Protein AF-A0A7J9WBL8-F1 (afdb_monomer_lite)

Structure (mmCIF, N/CA/C/O backbone):
data_AF-A0A7J9WBL8-F1
#
_entry.id   AF-A0A7J9WBL8-F1
#
loop_
_atom_site.group_PDB
_atom_site.id
_atom_site.type_symbol
_atom_site.label_atom_id
_atom_site.label_alt_id
_atom_site.label_comp_id
_atom_site.label_asym_id
_atom_site.label_entity_id
_atom_site.label_seq_id
_atom_site.pdbx_PDB_ins_code
_atom_site.Cartn_x
_atom_site.Cartn_y
_atom_site.Cartn_z
_atom_site.occupancy
_atom_site.B_iso_or_equiv
_atom_site.auth_seq_id
_atom_site.auth_comp_id
_atom_site.auth_asym_id
_atom_site.auth_atom_id
_atom_site.pdbx_PDB_model_num
ATOM 1 N N . MET A 1 1 ? 27.066 -3.612 -19.637 1.00 77.88 1 MET A N 1
ATOM 2 C CA . MET A 1 1 ? 26.023 -2.573 -19.513 1.00 77.88 1 MET A CA 1
ATOM 3 C C . MET A 1 1 ? 24.983 -3.109 -18.553 1.00 77.88 1 MET A C 1
ATOM 5 O O . MET A 1 1 ? 24.560 -4.240 -18.750 1.00 77.88 1 MET A O 1
ATOM 9 N N . THR A 1 2 ? 24.634 -2.349 -17.519 1.00 93.19 2 THR A N 1
ATOM 10 C CA . THR A 1 2 ? 23.672 -2.768 -16.490 1.00 93.19 2 THR A CA 1
ATOM 11 C C . THR A 1 2 ? 22.515 -1.782 -16.491 1.00 93.19 2 THR A C 1
ATOM 13 O O . THR A 1 2 ? 22.753 -0.576 -16.518 1.00 93.19 2 THR A O 1
ATOM 16 N N . ALA A 1 3 ? 21.287 -2.297 -16.497 1.00 93.44 3 ALA A N 1
ATOM 17 C CA . ALA A 1 3 ? 20.061 -1.512 -16.411 1.00 93.44 3 ALA A CA 1
ATOM 18 C C . ALA A 1 3 ? 19.320 -1.857 -15.115 1.00 93.44 3 ALA A C 1
ATOM 20 O O . ALA A 1 3 ? 19.368 -3.002 -14.664 1.00 93.44 3 ALA A O 1
ATOM 21 N N . PHE A 1 4 ? 18.642 -0.863 -14.544 1.0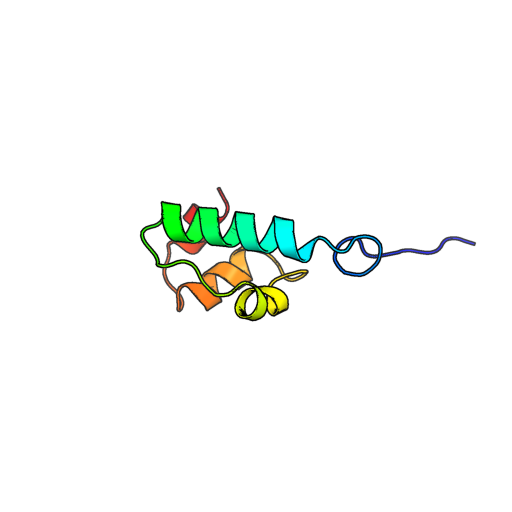0 96.31 4 PHE A N 1
ATOM 22 C CA . PHE A 1 4 ? 17.822 -1.009 -13.348 1.00 96.31 4 PHE A CA 1
ATOM 23 C C . PHE A 1 4 ? 16.364 -0.765 -13.703 1.00 96.31 4 PHE A C 1
ATOM 25 O O . PHE A 1 4 ? 16.052 0.144 -14.473 1.00 96.31 4 PHE A O 1
ATOM 32 N N . PHE A 1 5 ? 15.498 -1.584 -13.123 1.00 96.62 5 PHE A N 1
ATOM 33 C CA . PHE A 1 5 ? 14.059 -1.508 -13.290 1.00 96.62 5 PHE A CA 1
ATOM 34 C C . PHE A 1 5 ? 13.424 -1.478 -11.912 1.00 96.62 5 PHE A C 1
ATOM 36 O O . PHE A 1 5 ? 13.883 -2.166 -10.998 1.00 96.62 5 PHE A O 1
ATOM 43 N N . ASP A 1 6 ? 12.376 -0.679 -11.796 1.00 94.62 6 ASP A N 1
ATOM 44 C CA . ASP A 1 6 ? 11.456 -0.774 -10.676 1.00 94.62 6 ASP A CA 1
ATOM 45 C C . ASP A 1 6 ? 10.586 -2.038 -10.822 1.00 94.62 6 ASP A C 1
ATOM 47 O O . ASP A 1 6 ? 10.527 -2.638 -11.899 1.00 94.62 6 ASP A O 1
ATOM 51 N N . LEU A 1 7 ? 9.920 -2.471 -9.756 1.00 96.00 7 LEU A N 1
ATOM 52 C CA . LEU A 1 7 ? 9.074 -3.663 -9.774 1.00 96.00 7 LEU A CA 1
ATOM 53 C C . LEU A 1 7 ? 7.618 -3.301 -10.076 1.00 96.00 7 LEU A C 1
ATOM 55 O O . LEU A 1 7 ? 7.094 -3.632 -11.145 1.00 96.00 7 LEU A O 1
ATOM 59 N N . ASP A 1 8 ? 6.976 -2.622 -9.130 1.00 95.56 8 ASP A N 1
ATOM 60 C CA . ASP A 1 8 ? 5.540 -2.375 -9.122 1.00 95.56 8 ASP A CA 1
ATOM 61 C C . ASP A 1 8 ? 5.166 -1.292 -10.136 1.00 95.56 8 ASP A C 1
ATOM 63 O O . ASP A 1 8 ? 5.629 -0.159 -10.083 1.00 95.56 8 ASP A O 1
ATOM 67 N N . GLY A 1 9 ? 4.331 -1.643 -11.111 1.00 92.31 9 GLY A N 1
ATOM 68 C CA . GLY A 1 9 ? 3.949 -0.733 -12.192 1.00 92.31 9 GLY A CA 1
ATOM 69 C C . GLY A 1 9 ? 5.011 -0.544 -13.283 1.00 92.31 9 GLY A C 1
ATOM 70 O O . GLY A 1 9 ? 4.717 0.125 -14.273 1.00 92.31 9 GLY A O 1
ATOM 71 N N . CYS A 1 10 ? 6.192 -1.163 -13.153 1.00 95.62 10 CYS A N 1
ATOM 72 C CA . CYS A 1 10 ? 7.218 -1.200 -14.199 1.00 95.62 10 CYS A CA 1
ATOM 73 C C . CYS A 1 10 ? 7.359 -2.601 -14.812 1.00 95.62 10 CYS A C 1
ATOM 75 O O . CYS A 1 10 ? 7.108 -2.771 -16.004 1.00 95.62 10 CYS A O 1
ATOM 77 N N . LEU A 1 11 ? 7.708 -3.609 -14.007 1.00 97.62 11 LEU A N 1
ATOM 78 C CA . LEU A 1 11 ? 7.829 -5.002 -14.455 1.00 97.62 11 LEU A CA 1
ATOM 79 C C . LEU A 1 11 ? 6.562 -5.821 -14.195 1.00 97.62 11 LEU A C 1
ATOM 81 O O . LEU A 1 11 ? 6.273 -6.757 -14.941 1.00 97.62 11 LEU A O 1
ATOM 85 N N . VAL A 1 12 ? 5.816 -5.488 -13.139 1.00 97.12 12 VAL A N 1
ATOM 86 C CA . VAL A 1 12 ? 4.639 -6.242 -12.696 1.00 97.12 12 VAL A CA 1
ATOM 87 C C . VAL A 1 12 ? 3.462 -5.297 -12.475 1.00 97.12 12 VAL A C 1
ATOM 89 O O . VAL A 1 12 ? 3.581 -4.296 -11.773 1.00 97.12 12 VAL A O 1
ATOM 92 N N . ASP A 1 13 ? 2.293 -5.633 -13.028 1.00 97.50 13 ASP A N 1
ATOM 93 C CA . ASP A 1 13 ? 1.035 -4.973 -12.657 1.00 97.50 13 ASP A CA 1
ATOM 94 C C . ASP A 1 13 ? 0.499 -5.567 -11.346 1.00 97.50 13 ASP A C 1
ATOM 96 O O . ASP A 1 13 ? -0.321 -6.484 -11.329 1.00 97.50 13 ASP A O 1
ATOM 100 N N . SER A 1 14 ? 1.009 -5.063 -10.227 1.00 97.62 14 SER A N 1
ATOM 101 C CA . SER A 1 14 ? 0.691 -5.528 -8.873 1.00 97.62 14 SER A CA 1
ATOM 102 C C . SER A 1 14 ? -0.495 -4.798 -8.231 1.00 97.62 14 SER A C 1
ATOM 104 O O . SER A 1 14 ? -0.825 -5.053 -7.069 1.00 97.62 14 SER A O 1
ATOM 106 N N . ARG A 1 15 ? -1.195 -3.925 -8.973 1.00 97.75 15 ARG A N 1
ATOM 107 C CA . ARG A 1 15 ? -2.243 -3.044 -8.425 1.00 97.75 15 ARG A CA 1
ATOM 108 C C . ARG A 1 15 ? -3.338 -3.796 -7.679 1.00 97.75 15 ARG A C 1
ATOM 110 O O . ARG A 1 15 ? -3.722 -3.391 -6.585 1.00 97.75 15 ARG A O 1
ATOM 117 N N . ALA A 1 16 ? -3.834 -4.898 -8.237 1.00 98.06 16 ALA A N 1
ATOM 118 C CA . ALA A 1 16 ? -4.902 -5.674 -7.607 1.00 98.06 16 ALA A CA 1
ATOM 119 C C . ALA A 1 16 ? -4.469 -6.260 -6.252 1.00 98.06 16 ALA A C 1
ATOM 121 O O . ALA A 1 16 ? -5.204 -6.155 -5.27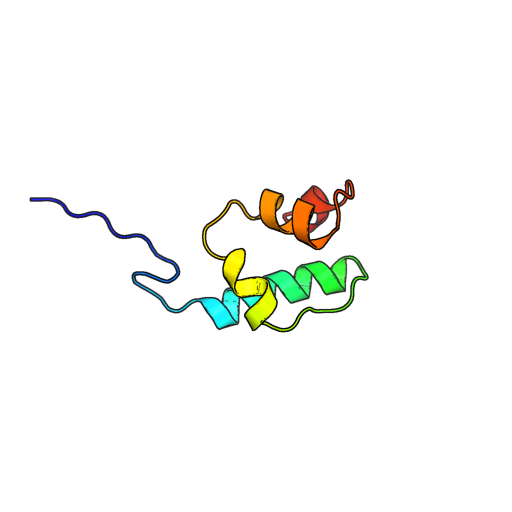3 1.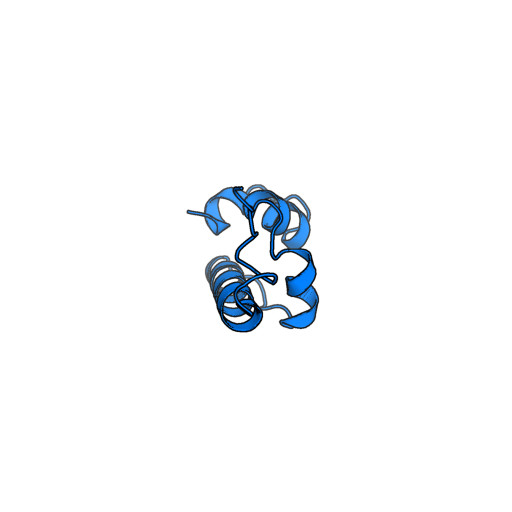00 98.06 16 ALA A O 1
ATOM 122 N N . ALA A 1 17 ? -3.263 -6.828 -6.183 1.00 97.88 17 ALA A N 1
ATOM 123 C CA . ALA A 1 17 ? -2.738 -7.430 -4.962 1.00 97.88 17 ALA A CA 1
ATOM 124 C C . ALA A 1 17 ? -2.455 -6.372 -3.885 1.00 97.88 17 ALA A C 1
ATOM 126 O O . ALA A 1 17 ? -2.903 -6.519 -2.749 1.00 97.88 17 ALA A O 1
ATOM 127 N N . ILE A 1 18 ? -1.777 -5.279 -4.251 1.00 97.75 18 ILE A N 1
ATOM 128 C CA . ILE A 1 18 ? -1.417 -4.220 -3.300 1.00 97.75 18 ILE A CA 1
ATOM 129 C C . ILE A 1 18 ? -2.673 -3.539 -2.750 1.00 97.75 18 ILE A C 1
ATOM 131 O O . ILE A 1 18 ? -2.815 -3.391 -1.539 1.00 97.75 18 ILE A O 1
ATOM 135 N N . THR A 1 19 ? -3.637 -3.190 -3.606 1.00 98.19 19 THR A N 1
ATOM 136 C CA . THR A 1 19 ? -4.873 -2.537 -3.138 1.00 98.19 19 THR A CA 1
ATOM 137 C C . THR A 1 19 ? -5.747 -3.450 -2.280 1.00 98.19 19 THR A C 1
ATOM 139 O O . THR A 1 19 ? -6.387 -2.968 -1.344 1.00 98.19 19 THR A O 1
ATOM 142 N N . ALA A 1 20 ? -5.745 -4.763 -2.529 1.00 98.31 20 ALA A N 1
ATOM 143 C CA . ALA A 1 20 ? -6.400 -5.728 -1.652 1.00 98.31 20 ALA A CA 1
ATOM 144 C C . ALA A 1 20 ? -5.724 -5.797 -0.272 1.00 98.31 20 ALA A C 1
ATOM 146 O O . ALA A 1 20 ? -6.421 -5.760 0.740 1.00 98.31 20 ALA A O 1
ATOM 147 N N . ALA A 1 21 ? -4.388 -5.829 -0.220 1.00 97.62 21 ALA A N 1
ATOM 148 C CA . ALA A 1 21 ? -3.634 -5.833 1.035 1.00 97.62 21 ALA A CA 1
ATOM 149 C C . ALA A 1 21 ? -3.846 -4.541 1.845 1.00 97.62 21 ALA A C 1
ATOM 151 O O . ALA A 1 21 ? -4.131 -4.595 3.040 1.00 97.62 21 ALA A O 1
ATOM 152 N N . MET A 1 22 ? -3.808 -3.379 1.188 1.00 97.62 22 MET A N 1
ATOM 153 C CA . MET A 1 22 ? -4.099 -2.095 1.835 1.00 97.62 22 MET A CA 1
ATOM 154 C C . MET A 1 22 ? -5.519 -2.055 2.412 1.00 97.62 22 MET A C 1
ATOM 156 O O . MET A 1 22 ? -5.719 -1.633 3.548 1.00 97.62 22 MET A O 1
ATOM 160 N N . ASN A 1 23 ? -6.514 -2.537 1.660 1.00 98.00 23 ASN A N 1
ATOM 161 C CA . ASN A 1 23 ? -7.888 -2.625 2.155 1.00 98.00 23 ASN A CA 1
ATOM 162 C C . ASN A 1 23 ? -8.040 -3.622 3.305 1.00 98.00 23 ASN A C 1
ATOM 164 O O . ASN A 1 23 ? -8.806 -3.358 4.229 1.00 98.00 23 ASN A O 1
ATOM 168 N N . HIS A 1 24 ? -7.310 -4.736 3.281 1.00 97.75 24 HIS A N 1
ATOM 169 C CA . HIS A 1 24 ? -7.282 -5.675 4.396 1.00 97.75 24 HIS A CA 1
ATOM 170 C C . HIS A 1 24 ? -6.785 -4.999 5.685 1.00 97.75 24 HIS A C 1
ATOM 172 O O . HIS A 1 24 ? -7.418 -5.149 6.731 1.00 97.75 24 HIS A O 1
ATOM 1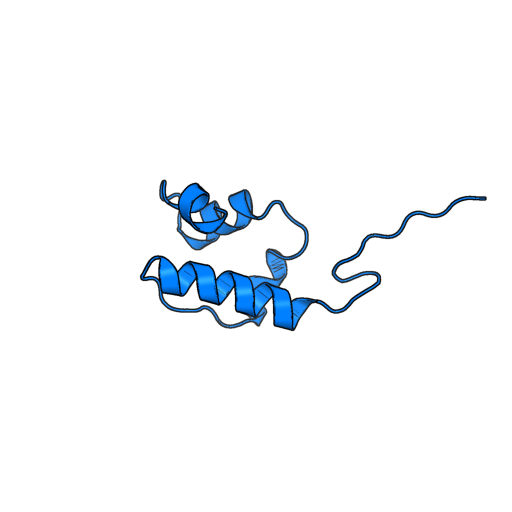78 N N . ALA A 1 25 ? -5.720 -4.196 5.609 1.00 96.12 25 ALA A N 1
ATOM 179 C CA . ALA A 1 25 ? -5.220 -3.425 6.749 1.00 96.12 25 ALA A CA 1
ATOM 180 C C . ALA A 1 25 ? -6.235 -2.369 7.228 1.00 96.12 25 ALA A C 1
ATOM 182 O O . ALA A 1 25 ? -6.553 -2.321 8.414 1.00 96.12 25 ALA A O 1
ATOM 183 N N . LEU A 1 26 ? -6.828 -1.586 6.314 1.00 96.06 26 LEU A N 1
ATOM 184 C CA . LEU A 1 26 ? -7.876 -0.611 6.659 1.00 96.06 26 LEU A CA 1
ATOM 185 C C . LEU A 1 26 ? -9.039 -1.265 7.418 1.00 96.06 26 LEU A C 1
ATOM 187 O O . LEU A 1 26 ? -9.442 -0.775 8.473 1.00 96.06 26 LEU A O 1
ATOM 191 N N . VAL A 1 27 ? -9.545 -2.391 6.911 1.00 96.56 27 VAL A N 1
ATOM 192 C CA . VAL A 1 27 ? -10.653 -3.129 7.532 1.00 96.56 27 VAL A CA 1
ATOM 193 C C . VAL A 1 27 ? -10.252 -3.703 8.889 1.00 96.56 27 VAL A C 1
ATOM 195 O O . VAL A 1 27 ? -11.026 -3.600 9.839 1.00 96.56 27 VAL A O 1
ATOM 198 N N . SER A 1 28 ? -9.039 -4.244 9.014 1.00 94.81 28 SER A N 1
ATOM 199 C CA . SER A 1 28 ? -8.520 -4.783 10.281 1.00 94.81 28 SER A CA 1
ATOM 200 C C . SER A 1 28 ? -8.402 -3.709 11.366 1.00 94.81 28 SER A C 1
ATOM 202 O O . SER A 1 28 ? -8.602 -3.989 12.545 1.00 94.81 28 SER A O 1
ATOM 204 N N . LEU A 1 29 ? -8.158 -2.458 10.969 1.00 92.62 29 LEU A N 1
ATOM 205 C CA . LEU A 1 29 ? -8.122 -1.304 11.864 1.00 92.62 29 LEU A CA 1
ATOM 206 C C . LEU A 1 29 ? -9.507 -0.677 12.123 1.00 92.62 29 LEU A C 1
ATOM 208 O O . LEU A 1 29 ? -9.603 0.267 12.908 1.00 92.62 29 LEU A O 1
ATOM 212 N N . GLY A 1 30 ? -10.581 -1.196 11.520 1.00 93.56 30 GLY A N 1
ATOM 213 C CA . GLY A 1 30 ? -11.954 -0.715 11.714 1.00 93.56 30 GLY A CA 1
ATOM 214 C C . GLY A 1 30 ? -12.397 0.391 10.751 1.00 93.56 30 GLY A C 1
ATOM 215 O O . GLY A 1 30 ? -13.436 1.011 10.975 1.00 93.56 30 GLY A O 1
ATOM 216 N N . PHE A 1 31 ? -11.643 0.646 9.679 1.00 93.81 31 PHE A N 1
ATOM 217 C CA . PHE A 1 31 ? -12.012 1.598 8.631 1.00 93.81 31 PHE A CA 1
ATOM 218 C C . PHE A 1 31 ? -12.760 0.910 7.483 1.00 93.81 31 PHE A C 1
ATOM 220 O O . PHE A 1 31 ? -12.620 -0.288 7.235 1.00 93.81 31 PHE A O 1
ATOM 227 N N . ALA A 1 32 ? -13.549 1.686 6.739 1.00 95.50 32 ALA A N 1
ATOM 228 C CA . ALA A 1 32 ? -14.160 1.200 5.507 1.00 95.50 32 ALA A CA 1
ATOM 229 C C . ALA A 1 32 ? -13.091 0.986 4.415 1.00 95.50 32 ALA A C 1
ATOM 231 O O . ALA A 1 32 ? -12.155 1.789 4.315 1.00 95.50 32 ALA A O 1
ATOM 232 N N . PRO A 1 33 ? -13.237 -0.042 3.558 1.00 97.50 33 PRO A N 1
ATOM 233 C CA . PRO A 1 33 ? -12.355 -0.206 2.413 1.00 97.50 33 PRO A CA 1
ATOM 234 C C . PRO A 1 33 ? -12.529 0.959 1.430 1.00 97.50 33 PRO A C 1
ATOM 236 O O . PRO A 1 33 ? -13.597 1.570 1.328 1.00 97.50 33 PRO A O 1
ATOM 239 N N . ARG A 1 34 ? -11.480 1.241 0.663 1.00 97.50 34 ARG A N 1
ATOM 240 C CA . ARG A 1 34 ? -11.470 2.241 -0.405 1.00 97.50 34 ARG A CA 1
ATOM 241 C C . ARG A 1 34 ? -11.593 1.575 -1.777 1.00 97.50 34 ARG A C 1
ATOM 243 O O . ARG A 1 34 ? -11.081 0.467 -1.977 1.00 97.50 34 ARG A O 1
ATOM 250 N N . PRO A 1 35 ? -12.219 2.243 -2.761 1.00 98.19 35 PRO A N 1
ATOM 251 C CA . PRO A 1 35 ? -12.138 1.833 -4.157 1.00 98.19 35 PRO A CA 1
ATOM 252 C C . PRO A 1 35 ? -10.679 1.675 -4.597 1.00 98.19 35 PRO A C 1
ATOM 254 O O . PRO A 1 35 ? -9.874 2.575 -4.381 1.00 98.19 35 PRO A O 1
ATOM 257 N N . ALA A 1 36 ? -10.339 0.573 -5.274 1.00 97.50 36 ALA A N 1
ATOM 258 C CA . ALA A 1 36 ? -8.952 0.271 -5.654 1.00 97.50 36 ALA A CA 1
ATOM 259 C C . ALA A 1 36 ? -8.258 1.430 -6.395 1.00 97.50 36 ALA A C 1
ATOM 261 O O . ALA A 1 36 ? -7.113 1.756 -6.108 1.00 97.50 36 ALA A O 1
ATOM 262 N N . ARG A 1 37 ? -8.980 2.126 -7.284 1.00 97.56 37 ARG A N 1
ATOM 263 C CA . ARG A 1 37 ? -8.460 3.294 -8.019 1.00 97.56 37 ARG A CA 1
ATOM 264 C C . ARG A 1 37 ? -7.988 4.444 -7.123 1.00 97.56 37 ARG A C 1
ATOM 266 O O . ARG A 1 37 ? -7.093 5.177 -7.520 1.00 97.56 37 ARG A O 1
ATOM 273 N N . GLU A 1 38 ? -8.589 4.613 -5.946 1.00 97.62 38 GLU A N 1
ATOM 274 C CA . GLU A 1 38 ? -8.196 5.643 -4.973 1.00 97.62 38 GLU A CA 1
ATOM 275 C C . GLU A 1 38 ? -6.911 5.251 -4.239 1.00 97.62 38 GLU A C 1
ATOM 277 O O . GLU A 1 38 ? -6.242 6.110 -3.683 1.00 97.62 38 GLU A O 1
ATOM 282 N N . LEU A 1 39 ? -6.539 3.967 -4.285 1.00 97.62 39 LEU A N 1
ATOM 283 C CA . LEU A 1 39 ? -5.341 3.440 -3.647 1.00 97.62 39 LEU A CA 1
ATOM 2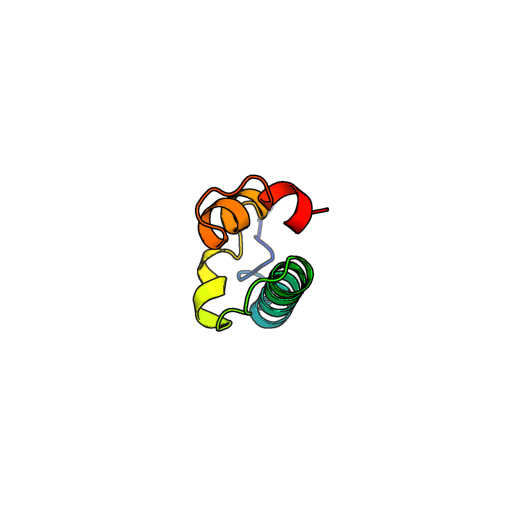84 C C . LEU A 1 39 ? -4.117 3.392 -4.577 1.00 97.62 39 LEU A C 1
ATOM 286 O O . LEU A 1 39 ? -2.994 3.255 -4.106 1.00 97.62 39 LEU A O 1
ATOM 290 N N . TYR A 1 40 ? -4.301 3.527 -5.894 1.00 96.88 40 TYR A N 1
ATOM 291 C CA . TYR A 1 40 ? -3.197 3.475 -6.864 1.00 96.88 40 TYR A CA 1
ATOM 292 C C . TYR A 1 40 ? -2.096 4.525 -6.656 1.00 96.88 40 TYR A C 1
ATOM 294 O O . TYR A 1 40 ? -0.937 4.167 -6.861 1.00 96.88 40 TYR A O 1
ATOM 302 N N . PRO A 1 41 ? -2.386 5.775 -6.235 1.00 95.94 41 PRO A N 1
ATOM 303 C CA . PRO A 1 41 ? -1.337 6.758 -5.951 1.00 95.94 41 PRO A CA 1
ATOM 304 C C . PRO A 1 41 ? -0.365 6.336 -4.840 1.00 95.94 41 PRO A C 1
ATOM 306 O O . PRO A 1 41 ? 0.729 6.882 -4.750 1.00 95.94 41 PRO A O 1
ATOM 309 N N . TYR A 1 42 ? -0.749 5.359 -4.013 1.00 95.75 42 TYR A N 1
ATOM 310 C CA . TYR A 1 42 ? 0.058 4.847 -2.908 1.00 95.75 42 TYR A CA 1
ATOM 311 C C . TYR A 1 42 ? 0.918 3.631 -3.282 1.00 95.75 42 TYR A C 1
ATOM 313 O O . TYR A 1 42 ? 1.611 3.087 -2.426 1.00 95.75 42 TYR A O 1
ATOM 321 N N . ILE A 1 43 ? 0.899 3.201 -4.547 1.00 95.50 43 ILE A N 1
ATOM 322 C CA . ILE A 1 43 ? 1.755 2.121 -5.048 1.00 95.50 43 ILE A CA 1
ATOM 323 C C . ILE A 1 43 ? 3.099 2.718 -5.468 1.00 95.50 43 ILE A C 1
ATOM 325 O O . ILE A 1 43 ? 3.160 3.488 -6.426 1.00 95.50 43 ILE A O 1
ATOM 329 N N . GLY A 1 44 ? 4.162 2.372 -4.739 1.00 92.81 44 GLY A N 1
ATOM 330 C CA . GLY A 1 44 ? 5.526 2.873 -4.951 1.00 92.81 44 GLY A CA 1
ATOM 331 C C . GLY A 1 44 ? 6.057 3.739 -3.797 1.00 92.81 44 GLY A C 1
ATOM 332 O O . GLY A 1 44 ? 7.159 3.471 -3.315 1.00 92.81 44 GLY A O 1
ATOM 333 N N . PRO A 1 45 ? 5.312 4.749 -3.299 1.00 91.88 45 PRO A N 1
ATOM 334 C CA . PRO A 1 45 ? 5.702 5.493 -2.103 1.00 91.88 45 PRO A CA 1
ATOM 335 C C . PRO A 1 45 ? 5.825 4.607 -0.849 1.00 91.88 45 PRO A C 1
ATOM 337 O O . PRO A 1 45 ? 5.251 3.518 -0.793 1.00 91.88 45 PRO A O 1
ATOM 340 N N . PRO A 1 46 ? 6.520 5.075 0.208 1.00 93.44 46 PRO A N 1
ATOM 341 C CA . PRO A 1 46 ? 6.603 4.342 1.467 1.00 93.44 46 PRO A CA 1
ATOM 342 C C . PRO A 1 46 ? 5.217 4.063 2.060 1.00 93.44 46 PRO A C 1
ATOM 344 O O . PRO A 1 46 ? 4.444 4.989 2.310 1.00 93.44 46 PRO A O 1
ATOM 347 N N . LEU A 1 47 ? 4.932 2.793 2.355 1.00 92.56 47 LEU A N 1
ATOM 348 C CA . LEU A 1 47 ? 3.612 2.339 2.811 1.00 92.56 47 LEU A CA 1
ATOM 349 C C . LEU A 1 47 ? 3.115 3.086 4.060 1.00 92.56 47 LEU A C 1
ATOM 351 O O . LEU A 1 47 ? 1.953 3.477 4.142 1.00 92.56 47 LEU A O 1
ATOM 355 N N . ARG A 1 48 ? 4.016 3.372 5.004 1.00 92.50 48 ARG A N 1
ATOM 356 C CA . ARG A 1 48 ? 3.707 4.173 6.195 1.00 92.50 48 ARG A CA 1
ATOM 357 C C . ARG A 1 48 ? 3.195 5.574 5.845 1.00 92.50 48 ARG A C 1
ATOM 359 O O . ARG A 1 48 ? 2.246 6.051 6.456 1.00 92.50 48 ARG A O 1
ATOM 366 N N . ALA A 1 49 ? 3.809 6.237 4.861 1.00 92.06 49 ALA A N 1
ATOM 367 C CA . ALA A 1 49 ? 3.381 7.565 4.422 1.00 92.06 49 ALA A CA 1
ATOM 368 C C . ALA A 1 49 ? 1.989 7.513 3.774 1.00 92.06 49 ALA A C 1
ATOM 370 O O . ALA A 1 49 ? 1.165 8.386 4.038 1.00 92.06 49 ALA A O 1
ATOM 371 N N . ALA A 1 50 ? 1.701 6.452 3.012 1.00 93.62 50 ALA A N 1
ATOM 372 C CA . ALA A 1 50 ? 0.370 6.218 2.465 1.00 93.62 50 ALA A CA 1
ATOM 373 C C . ALA A 1 50 ? -0.694 6.080 3.564 1.00 93.62 50 ALA A C 1
ATOM 375 O O . ALA A 1 50 ? -1.744 6.711 3.478 1.00 93.62 50 ALA A O 1
ATOM 376 N N . PHE A 1 51 ? -0.424 5.310 4.6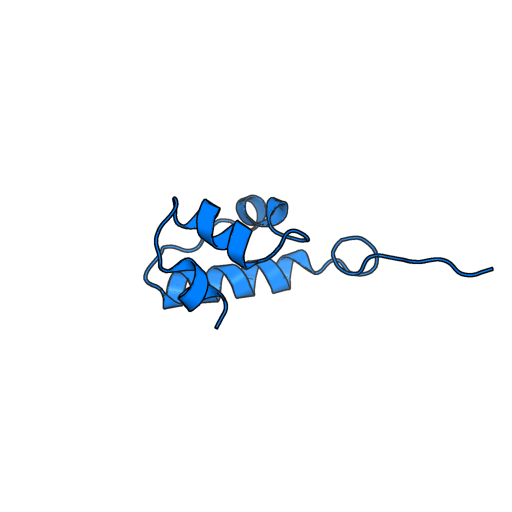24 1.00 94.75 51 PHE A N 1
ATOM 377 C CA . PHE A 1 51 ? -1.376 5.169 5.729 1.00 94.75 51 PHE A CA 1
ATOM 378 C C . PHE A 1 51 ? -1.544 6.446 6.554 1.00 94.75 51 PHE A C 1
ATOM 380 O O . PHE A 1 51 ? -2.663 6.736 6.964 1.00 94.75 51 PHE A O 1
ATOM 387 N N . ILE A 1 52 ? -0.500 7.260 6.738 1.00 92.88 52 ILE A N 1
ATOM 388 C CA . ILE A 1 52 ? -0.652 8.587 7.363 1.00 92.88 52 ILE A CA 1
ATOM 389 C C . ILE A 1 52 ? -1.670 9.433 6.588 1.00 92.88 52 ILE A C 1
ATOM 391 O O . ILE A 1 52 ? -2.543 10.051 7.196 1.00 92.88 52 ILE A O 1
ATOM 395 N N . GLU A 1 53 ? -1.594 9.441 5.257 1.00 92.69 53 GLU A N 1
ATOM 396 C CA . GLU A 1 53 ? -2.520 10.202 4.416 1.00 92.69 53 GLU A CA 1
ATOM 397 C C . GLU A 1 53 ? -3.934 9.599 4.420 1.00 92.69 53 GLU A C 1
ATOM 399 O O . GLU A 1 53 ? -4.912 10.307 4.664 1.00 92.69 53 GLU A O 1
ATOM 404 N N . LEU A 1 54 ? -4.049 8.281 4.229 1.00 92.69 54 LEU A N 1
ATOM 405 C CA . LEU A 1 54 ? -5.327 7.559 4.186 1.00 92.69 54 LEU A CA 1
ATOM 406 C C . LEU A 1 54 ? -6.122 7.643 5.491 1.00 92.69 54 LEU A C 1
ATOM 408 O O . LEU A 1 54 ? -7.358 7.601 5.463 1.00 92.69 54 LEU A O 1
ATOM 412 N N . LEU A 1 55 ? -5.414 7.727 6.618 1.00 91.75 55 LEU A N 1
ATOM 413 C CA . LEU A 1 55 ? -5.991 7.811 7.954 1.00 91.75 55 LEU A CA 1
ATOM 414 C C . LEU A 1 55 ? -6.116 9.257 8.456 1.00 91.75 55 LEU A C 1
ATOM 416 O O . LEU A 1 55 ? -6.630 9.464 9.547 1.00 91.75 55 LEU A O 1
ATOM 420 N N . GLY A 1 56 ? -5.683 10.264 7.688 1.00 87.88 56 GLY A N 1
ATOM 421 C CA . GLY A 1 56 ? -5.827 11.674 8.066 1.00 87.88 56 GLY A CA 1
ATOM 422 C C . GLY A 1 56 ? -4.901 12.136 9.199 1.00 87.88 56 GLY A C 1
ATOM 423 O O . GLY A 1 56 ? -5.265 13.039 9.946 1.00 87.88 56 GLY A O 1
ATOM 424 N N . GLY A 1 57 ? -3.708 11.546 9.329 1.00 76.56 57 GLY A N 1
ATOM 425 C CA . GLY A 1 57 ? -2.707 11.924 10.338 1.00 76.56 57 GLY A CA 1
ATOM 426 C C . GLY A 1 57 ? -2.815 11.197 11.685 1.00 76.56 57 GLY A C 1
ATOM 427 O O . GLY A 1 57 ? -2.143 11.587 12.637 1.00 76.56 57 GLY A O 1
ATOM 428 N N . GLU A 1 58 ? -3.637 10.152 11.775 1.00 69.12 58 GLU A N 1
ATOM 429 C CA . GLU A 1 58 ? -3.816 9.334 12.983 1.00 69.12 58 GLU A CA 1
ATOM 430 C C . GLU A 1 58 ? -2.539 8.548 13.370 1.00 69.12 58 GLU A C 1
ATOM 432 O O . GLU A 1 58 ? -1.795 8.098 12.492 1.00 69.12 58 GLU A O 1
ATOM 437 N N . PRO A 1 59 ? -2.298 8.275 14.670 1.00 71.12 59 PRO A N 1
ATOM 438 C CA . PRO A 1 59 ? -1.121 7.537 15.149 1.00 71.12 59 PRO A CA 1
ATOM 439 C C . PRO A 1 59 ? -1.109 6.050 14.750 1.00 71.12 59 PRO A C 1
ATOM 441 O O . PRO A 1 59 ? -0.130 5.354 14.993 1.00 71.12 59 PRO A O 1
ATOM 444 N N . ARG A 1 60 ? -2.176 5.557 14.111 1.00 81.94 60 ARG A N 1
ATOM 445 C CA . ARG A 1 60 ? -2.377 4.140 13.767 1.00 81.94 60 ARG A CA 1
ATOM 446 C C . ARG A 1 60 ? -1.718 3.714 12.454 1.00 81.94 60 ARG A C 1
ATOM 448 O O . ARG A 1 60 ? -1.893 2.581 12.023 1.00 81.94 60 ARG A O 1
ATOM 455 N N . ALA A 1 61 ? -0.975 4.608 11.800 1.00 84.94 61 ALA A N 1
ATOM 456 C CA . ALA A 1 61 ? -0.252 4.267 10.575 1.00 84.94 61 ALA A CA 1
ATOM 457 C C . ALA A 1 61 ? 0.817 3.185 10.803 1.00 84.94 61 ALA A C 1
ATOM 459 O O . ALA A 1 61 ? 1.089 2.421 9.884 1.00 84.94 61 ALA A O 1
ATOM 460 N N . ASP A 1 62 ? 1.385 3.111 12.010 1.00 85.06 62 ASP A N 1
ATOM 461 C CA . ASP A 1 62 ? 2.340 2.064 12.389 1.00 85.06 62 ASP A CA 1
ATOM 462 C C . ASP A 1 62 ? 1.632 0.704 12.557 1.00 85.06 62 ASP A C 1
ATOM 464 O O . ASP A 1 62 ? 2.050 -0.277 11.954 1.00 85.06 62 ASP A O 1
ATOM 468 N N . GLU A 1 63 ? 0.459 0.671 13.205 1.00 86.69 63 GLU A N 1
ATOM 469 C CA . GLU A 1 63 ? -0.377 -0.545 13.306 1.00 86.69 63 GLU A CA 1
ATOM 470 C C . GLU A 1 63 ? -0.816 -1.098 11.936 1.00 86.69 63 GLU A C 1
ATOM 472 O O . GLU A 1 63 ? -1.157 -2.271 11.819 1.00 86.69 63 GLU A O 1
ATOM 477 N N . ALA A 1 64 ? -0.874 -0.253 10.900 1.00 82.81 64 ALA A N 1
ATOM 478 C CA . ALA A 1 64 ? -1.297 -0.649 9.556 1.00 82.81 64 ALA A CA 1
ATOM 479 C C . ALA A 1 64 ? -0.205 -1.374 8.754 1.00 82.81 64 ALA A C 1
ATOM 481 O O . ALA A 1 64 ? -0.511 -1.970 7.717 1.00 82.81 64 ALA A O 1
ATOM 482 N N . VAL A 1 65 ? 1.054 -1.245 9.181 1.00 84.31 65 VAL A N 1
ATOM 483 C CA . VAL A 1 65 ? 2.232 -1.762 8.468 1.00 84.31 65 VAL A CA 1
ATOM 484 C C . VAL A 1 65 ? 2.984 -2.852 9.236 1.00 84.31 65 VAL A C 1
ATOM 486 O O . VAL A 1 65 ? 3.933 -3.404 8.676 1.00 84.31 65 VAL A O 1
ATOM 489 N N . ASP A 1 66 ? 2.557 -3.149 10.466 1.00 79.44 66 ASP A N 1
ATOM 490 C CA . ASP A 1 66 ? 3.004 -4.281 11.291 1.00 79.44 66 ASP A CA 1
ATOM 491 C C . ASP A 1 66 ? 2.343 -5.607 10.859 1.00 79.44 66 ASP A C 1
ATOM 493 O O . ASP A 1 66 ? 3.055 -6.641 10.837 1.00 79.44 66 ASP A O 1
#

Sequence (66 aa):
MTAFFDLDGCLVDSRAAITAAMNHALVSLGFAPRPARELYPYIGPPLRAAFIELLGGEPRADEAVD

Foldseek 3Di:
DDDDFDPDPTVDPCLVVVLVLLQVLCVVVPHHRDDSVVCVVVPPPDQLVSLCVVVVNDPCSVVSVD

Secondary structure (DSSP, 8-state):
------SBTTTB--HHHHHHHHHHHHHHTTPPPPPHHHHGGGSSS-HHHHHHHHTTS-GGGTTTT-

pLDDT: mean 92.89, std 6.55, range [69.12, 98.31]

Radius of gyration: 13.23 Å; chains: 1; bounding box: 40×19×35 Å